Protein AF-A0A3C0JEK5-F1 (afdb_monomer_lite)

Radius of gyration: 14.69 Å; chains: 1; bounding box: 31×26×35 Å

pLDDT: mean 80.36, std 11.81, range [54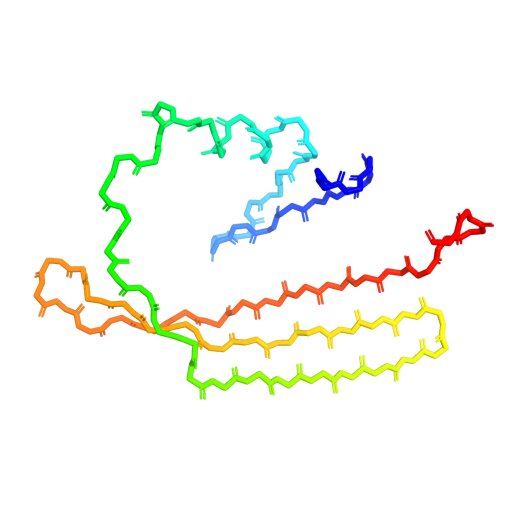.62, 94.62]

Secondary structure (DSSP, 8-state):
---TT-EEE-TTS-EEEHHHHHHHT-GGG-TTPPPEEEEEEEEEEETTEEEEEEEEEEEETTEEEEEEEEEEEE--TT-

Foldseek 3Di:
DDDQADWDQDPVRDIHGPVRVVVCPPPVNPPDDFDKDWDDWDWDDDVQKIKIWTWIWGQDPNDIDIDIDMDMDGDDPVD

Sequence (79 aa):
MPAPHFVEIGPLGQVDGHGTVLSCSAPEKDAANPPMTLDRTEVRTNGTAATISARLRHAMAGHDMALRVGATARETPQ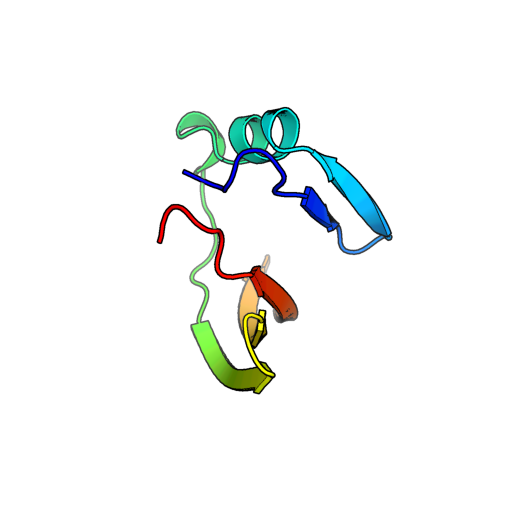G

Structure (mmCIF, N/CA/C/O backbone):
data_AF-A0A3C0JEK5-F1
#
_entry.id   AF-A0A3C0JEK5-F1
#
loop_
_atom_site.group_PDB
_atom_site.id
_atom_site.type_symbol
_atom_site.label_atom_id
_atom_site.label_alt_id
_atom_site.label_comp_id
_atom_site.label_asym_id
_atom_site.label_entity_id
_atom_site.label_seq_id
_atom_site.pdbx_PDB_ins_code
_atom_site.Cartn_x
_atom_site.Cartn_y
_atom_site.Cartn_z
_atom_site.occupancy
_atom_site.B_iso_or_equiv
_atom_site.auth_seq_id
_atom_site.auth_comp_id
_atom_site.auth_asym_id
_atom_site.auth_atom_id
_atom_site.pdbx_PDB_model_num
ATOM 1 N N . MET A 1 1 ? -3.075 12.702 3.942 1.00 59.84 1 MET A N 1
ATOM 2 C CA . MET A 1 1 ? -1.860 12.466 4.753 1.00 59.84 1 MET A CA 1
ATOM 3 C C . MET A 1 1 ? -2.012 11.134 5.470 1.00 59.84 1 MET A C 1
ATOM 5 O O . MET A 1 1 ? -3.157 10.777 5.735 1.00 59.84 1 MET A O 1
ATOM 9 N N . PRO A 1 2 ? -0.929 10.375 5.706 1.00 67.06 2 PRO A N 1
ATOM 10 C CA . PRO A 1 2 ? -0.999 9.092 6.400 1.00 67.06 2 PRO A CA 1
ATOM 11 C C . PRO A 1 2 ? -1.580 9.257 7.812 1.00 67.06 2 PRO A C 1
ATOM 13 O O . PRO A 1 2 ? -1.523 10.342 8.386 1.00 67.06 2 PRO A O 1
ATOM 16 N N . ALA A 1 3 ? -2.161 8.194 8.369 1.00 76.31 3 ALA A N 1
ATOM 17 C CA . ALA A 1 3 ? -2.679 8.225 9.737 1.00 76.31 3 ALA A CA 1
ATOM 18 C C . ALA A 1 3 ? -1.538 8.479 10.750 1.00 76.31 3 ALA A C 1
ATOM 20 O O . ALA A 1 3 ? -0.418 8.037 10.497 1.00 76.31 3 ALA A O 1
ATOM 21 N N . PRO A 1 4 ? -1.786 9.091 11.926 1.00 77.81 4 PRO A N 1
ATOM 22 C CA . PRO A 1 4 ? -0.734 9.415 12.904 1.00 77.81 4 PRO A CA 1
ATOM 23 C C . PRO A 1 4 ? 0.129 8.224 13.355 1.00 77.81 4 PRO A C 1
ATOM 25 O O . PRO A 1 4 ? 1.280 8.396 13.744 1.00 77.81 4 PRO A O 1
ATOM 28 N N . HIS A 1 5 ? -0.423 7.011 13.285 1.00 83.38 5 HIS A N 1
ATOM 29 C CA . HIS A 1 5 ? 0.254 5.756 13.627 1.00 83.38 5 HIS A CA 1
ATOM 30 C C . HIS A 1 5 ? 0.683 4.945 12.399 1.00 83.38 5 HIS A C 1
ATOM 32 O O . HIS A 1 5 ? 0.962 3.752 12.510 1.00 83.38 5 HIS A O 1
ATOM 38 N N . PHE A 1 6 ? 0.699 5.566 11.221 1.00 83.00 6 PHE A N 1
ATOM 39 C CA . PHE A 1 6 ? 1.194 4.934 10.013 1.00 83.00 6 PHE A CA 1
ATOM 40 C C . PHE A 1 6 ? 2.683 4.618 10.159 1.00 83.00 6 PHE A C 1
ATOM 42 O O . PHE A 1 6 ? 3.475 5.460 10.593 1.00 83.00 6 PHE A O 1
ATOM 49 N N . VAL A 1 7 ? 3.035 3.399 9.765 1.00 87.06 7 VAL A N 1
ATOM 50 C CA . VAL A 1 7 ? 4.410 2.941 9.608 1.00 87.06 7 VAL A CA 1
ATOM 51 C C . VAL A 1 7 ? 4.559 2.349 8.215 1.00 87.06 7 VAL A C 1
ATOM 53 O O . VAL A 1 7 ? 3.661 1.656 7.732 1.00 87.06 7 VAL A O 1
ATOM 56 N N . GLU A 1 8 ? 5.690 2.614 7.582 1.00 87.25 8 GLU A N 1
ATOM 57 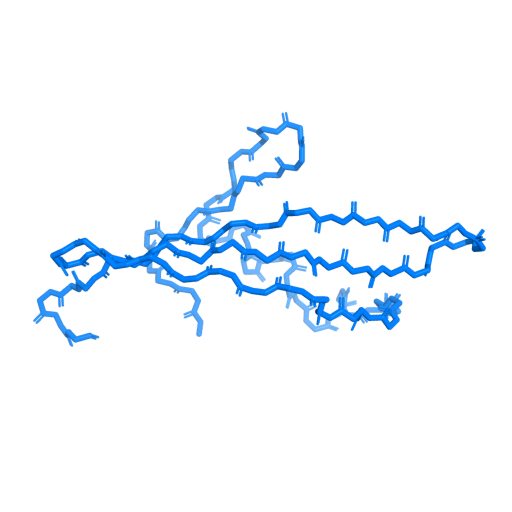C CA . GLU A 1 8 ? 6.097 1.965 6.344 1.00 87.25 8 GLU A CA 1
ATOM 58 C C . GLU A 1 8 ? 7.155 0.915 6.660 1.00 87.25 8 GLU A C 1
ATOM 60 O O . GLU A 1 8 ? 8.025 1.133 7.503 1.00 87.25 8 GLU A O 1
ATOM 6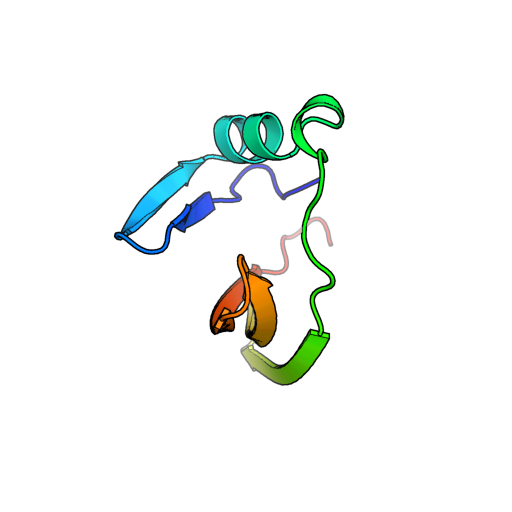5 N N . ILE A 1 9 ? 7.060 -0.238 6.001 1.00 87.56 9 ILE A N 1
ATOM 66 C CA . ILE A 1 9 ? 8.077 -1.280 6.094 1.00 87.56 9 ILE A CA 1
ATOM 67 C C . ILE A 1 9 ? 8.774 -1.370 4.743 1.00 87.56 9 ILE A C 1
ATOM 69 O O . ILE A 1 9 ? 8.157 -1.755 3.748 1.00 87.56 9 ILE A O 1
ATOM 73 N N . GLY A 1 10 ? 10.054 -1.005 4.717 1.00 82.31 10 GLY A N 1
ATOM 74 C CA . GLY A 1 10 ? 10.873 -1.017 3.515 1.00 82.31 10 GLY A CA 1
ATOM 75 C C . GLY A 1 10 ? 11.178 -2.437 3.015 1.00 82.31 10 GLY A C 1
ATOM 76 O O . GLY A 1 10 ? 11.023 -3.415 3.752 1.00 82.31 10 GLY A O 1
ATOM 77 N N . PRO A 1 11 ? 11.683 -2.586 1.777 1.00 79.12 11 PRO A N 1
ATOM 78 C CA . PRO A 1 11 ? 11.977 -3.894 1.183 1.00 79.12 11 PRO A CA 1
ATOM 79 C C . PRO A 1 11 ? 12.997 -4.748 1.952 1.00 79.12 11 PRO A C 1
ATOM 81 O O . PRO A 1 11 ? 13.015 -5.964 1.774 1.00 79.12 11 PRO A O 1
ATOM 84 N N . LEU A 1 12 ? 13.843 -4.138 2.793 1.00 86.69 12 LEU A N 1
ATOM 85 C CA . LEU A 1 12 ? 14.803 -4.855 3.645 1.00 86.69 12 LEU A CA 1
ATOM 86 C C . LEU A 1 12 ? 14.320 -4.970 5.103 1.00 86.69 12 LEU A C 1
ATOM 88 O O . LEU A 1 12 ? 15.095 -5.350 5.978 1.00 86.69 12 LEU A O 1
ATOM 92 N N . GLY A 1 13 ? 13.051 -4.648 5.373 1.00 84.81 13 GLY A N 1
ATOM 93 C CA . GLY A 1 13 ? 12.435 -4.744 6.696 1.00 84.81 13 GLY A CA 1
ATOM 94 C C . GLY A 1 13 ? 12.654 -3.531 7.603 1.00 84.81 13 GLY A C 1
ATOM 95 O O . GLY A 1 13 ? 12.328 -3.608 8.786 1.00 84.81 13 GLY A O 1
ATOM 96 N N . GLN A 1 14 ? 13.194 -2.421 7.090 1.00 90.00 14 GLN A N 1
ATOM 97 C CA . GLN A 1 14 ? 13.279 -1.168 7.848 1.00 90.00 14 GLN A CA 1
ATOM 98 C C . GLN A 1 14 ? 11.879 -0.676 8.202 1.00 90.00 14 GLN A C 1
ATOM 100 O O . GLN A 1 14 ? 10.983 -0.781 7.375 1.00 90.00 14 GLN A O 1
ATOM 105 N N . VAL A 1 15 ? 11.699 -0.133 9.405 1.00 88.12 15 VAL A N 1
ATOM 106 C CA . VAL A 1 15 ? 10.411 0.397 9.862 1.00 88.12 15 VAL A CA 1
ATOM 107 C C . VAL A 1 15 ? 10.520 1.907 10.002 1.00 88.12 15 VAL A C 1
ATOM 109 O O . VAL A 1 15 ? 11.185 2.401 10.914 1.00 88.12 15 VAL A O 1
ATOM 112 N N . ASP A 1 16 ? 9.837 2.626 9.121 1.00 86.31 16 ASP A N 1
ATOM 113 C CA . ASP A 1 16 ? 9.795 4.082 9.104 1.00 86.31 16 ASP A CA 1
ATOM 114 C C . ASP A 1 16 ? 8.464 4.576 9.674 1.00 86.31 16 ASP A C 1
ATOM 116 O O . ASP A 1 16 ? 7.384 4.201 9.222 1.00 86.31 16 ASP A O 1
ATOM 120 N N . GLY A 1 17 ? 8.526 5.422 10.702 1.00 83.19 17 GLY A N 1
ATOM 121 C CA . GLY A 1 17 ? 7.335 6.023 11.304 1.00 83.19 17 GLY A CA 1
ATOM 122 C C . GLY A 1 17 ? 6.752 7.169 10.472 1.00 83.19 17 GLY A C 1
ATOM 123 O O . GLY A 1 17 ? 7.401 7.703 9.574 1.00 83.19 17 GLY A O 1
ATOM 124 N N . HIS A 1 18 ? 5.547 7.612 10.839 1.00 77.62 18 HIS A N 1
ATOM 125 C CA . HIS A 1 18 ? 4.783 8.683 10.185 1.00 77.62 18 HIS A CA 1
ATOM 126 C C . HIS A 1 18 ? 5.614 9.910 9.751 1.00 77.62 18 HIS A C 1
ATOM 128 O O . HIS A 1 18 ? 5.491 10.371 8.618 1.00 77.62 18 HIS A O 1
ATOM 134 N N . GLY A 1 19 ? 6.485 10.434 10.624 1.00 72.31 19 GLY A N 1
ATOM 135 C CA . GLY A 1 19 ? 7.330 11.593 10.303 1.00 72.31 19 GLY A CA 1
ATOM 136 C C . GLY A 1 19 ? 8.373 11.314 9.213 1.00 72.31 19 GLY A C 1
ATOM 137 O O . GLY A 1 19 ? 8.585 12.145 8.331 1.00 72.31 19 GLY A O 1
ATOM 138 N N . THR A 1 20 ? 8.982 10.128 9.234 1.00 74.81 20 THR A N 1
ATOM 139 C CA . THR A 1 20 ? 9.990 9.703 8.253 1.00 74.81 20 THR A CA 1
ATOM 140 C C . THR A 1 20 ? 9.356 9.461 6.886 1.00 74.81 20 THR A C 1
ATOM 142 O O . THR A 1 20 ? 9.845 9.993 5.890 1.00 74.81 20 THR A O 1
ATOM 145 N N . VAL A 1 21 ? 8.212 8.771 6.846 1.00 68.00 21 VAL A N 1
ATOM 146 C CA . VAL A 1 21 ? 7.431 8.514 5.620 1.00 68.00 21 VAL A CA 1
ATOM 147 C C . VAL A 1 21 ? 7.083 9.818 4.899 1.00 68.00 21 VAL A C 1
ATOM 149 O O . VAL A 1 21 ? 7.288 9.958 3.690 1.00 68.00 21 VAL A O 1
ATOM 152 N N . LEU A 1 22 ? 6.599 10.812 5.649 1.00 67.56 22 LEU A N 1
ATOM 153 C CA . LEU A 1 22 ? 6.254 12.122 5.096 1.00 67.56 22 LEU A CA 1
ATOM 154 C C . LEU A 1 22 ? 7.476 12.848 4.511 1.00 67.56 22 LEU A C 1
ATOM 156 O O . LEU A 1 22 ? 7.358 13.502 3.479 1.00 67.56 22 LEU A O 1
ATOM 160 N N . SER A 1 23 ? 8.656 12.694 5.119 1.00 61.06 23 SER A N 1
ATOM 161 C CA . SER A 1 23 ? 9.904 13.299 4.628 1.00 61.06 23 SER A CA 1
ATOM 162 C C . SER A 1 23 ? 10.467 12.644 3.355 1.00 61.06 23 SER A C 1
ATOM 164 O O . SER A 1 23 ? 11.240 13.269 2.619 1.00 61.06 23 SER A O 1
ATOM 166 N N . CYS A 1 24 ? 10.095 11.391 3.077 1.00 59.69 24 CYS A N 1
ATOM 167 C CA . CYS A 1 24 ? 10.454 10.678 1.847 1.00 59.69 24 CYS A CA 1
ATOM 168 C C . CYS A 1 24 ? 9.570 11.086 0.663 1.00 59.69 24 CYS A C 1
ATOM 170 O O . CYS A 1 24 ? 10.035 11.059 -0.470 1.00 59.69 24 CYS A O 1
ATOM 172 N N . SER A 1 25 ? 8.347 11.544 0.943 1.00 57.97 25 SER A N 1
ATOM 173 C CA . SER A 1 25 ? 7.354 11.994 -0.044 1.00 57.97 25 SER A CA 1
ATOM 174 C C . SER A 1 25 ? 7.371 13.515 -0.272 1.00 57.97 25 SER A C 1
ATOM 176 O O . SER A 1 25 ? 6.371 14.092 -0.693 1.00 57.97 25 SER A O 1
ATOM 178 N N . ALA A 1 26 ? 8.469 14.197 0.077 1.00 62.00 26 ALA A N 1
ATOM 179 C CA . ALA A 1 26 ? 8.594 15.632 -0.156 1.00 62.00 26 ALA A CA 1
ATOM 180 C C . ALA A 1 26 ? 8.533 15.917 -1.673 1.00 62.00 26 ALA A C 1
ATOM 182 O O . ALA A 1 26 ? 9.206 15.209 -2.420 1.00 62.00 26 ALA A O 1
ATOM 183 N N . PRO A 1 27 ? 7.818 16.962 -2.137 1.00 59.09 27 PRO A N 1
ATOM 184 C CA . PRO A 1 27 ? 7.667 17.269 -3.571 1.00 59.09 27 PRO A CA 1
ATOM 185 C C . PRO A 1 27 ? 9.004 17.435 -4.308 1.00 59.09 27 PRO A C 1
ATOM 187 O O . PRO A 1 27 ? 9.129 17.210 -5.503 1.00 59.09 27 PRO A O 1
ATOM 190 N N . GLU A 1 28 ? 10.040 17.815 -3.570 1.00 59.00 28 GLU A N 1
ATOM 191 C CA . GLU A 1 28 ? 11.411 18.004 -4.048 1.00 59.00 28 GLU A CA 1
ATOM 192 C C . GLU A 1 28 ? 12.100 16.670 -4.400 1.00 59.00 28 GLU A C 1
ATOM 194 O O . GLU A 1 28 ? 13.086 16.642 -5.134 1.00 59.00 28 GLU A O 1
ATOM 199 N N . LYS A 1 29 ? 11.566 15.556 -3.882 1.00 56.56 29 LYS A N 1
ATOM 200 C CA . LYS A 1 29 ? 12.002 14.172 -4.112 1.00 56.56 29 LYS A CA 1
ATOM 201 C C . LYS A 1 29 ? 11.121 13.423 -5.120 1.00 56.56 29 LYS A C 1
ATOM 203 O O . LYS A 1 29 ? 11.432 12.277 -5.426 1.00 56.56 29 LYS A O 1
ATOM 208 N N . ASP A 1 30 ? 10.098 14.064 -5.699 1.00 56.34 30 ASP A N 1
ATOM 209 C CA . ASP A 1 30 ? 9.279 13.509 -6.800 1.00 56.34 30 ASP A CA 1
ATOM 210 C C . ASP A 1 30 ? 10.039 13.418 -8.140 1.00 56.34 30 ASP A C 1
ATOM 212 O O . ASP A 1 30 ? 9.468 13.083 -9.182 1.00 56.34 30 ASP A O 1
ATOM 216 N N . ALA A 1 31 ? 11.341 13.720 -8.142 1.00 54.62 31 ALA A N 1
ATOM 217 C CA . ALA A 1 31 ? 12.186 13.669 -9.321 1.00 54.62 31 ALA A CA 1
ATOM 218 C C . ALA A 1 31 ? 12.192 12.258 -9.942 1.00 54.62 31 ALA A C 1
ATOM 220 O O . ALA A 1 31 ? 12.846 11.339 -9.457 1.00 54.62 31 ALA A O 1
ATOM 221 N N . ALA A 1 32 ? 11.488 12.136 -11.071 1.00 58.38 32 ALA A N 1
ATOM 222 C CA . ALA A 1 32 ? 11.548 11.028 -12.020 1.00 58.38 32 ALA A CA 1
ATOM 223 C C . ALA A 1 32 ? 11.193 9.640 -11.454 1.00 58.38 32 ALA A C 1
ATOM 225 O O . ALA A 1 32 ? 11.907 8.666 -11.695 1.00 58.38 32 ALA A O 1
ATOM 226 N N . ASN A 1 33 ? 10.046 9.509 -10.780 1.00 61.88 33 ASN A N 1
ATOM 227 C CA . ASN A 1 33 ? 9.465 8.179 -10.599 1.00 61.88 33 ASN A CA 1
ATOM 228 C C . ASN A 1 33 ? 9.102 7.595 -11.980 1.00 61.88 33 ASN A C 1
ATOM 230 O O . ASN A 1 33 ? 8.331 8.219 -12.718 1.00 61.88 33 ASN A O 1
ATOM 234 N N . PRO A 1 34 ? 9.649 6.428 -12.371 1.00 67.75 34 PRO A N 1
ATOM 235 C CA . PRO A 1 34 ? 9.293 5.805 -13.638 1.00 67.75 34 PRO A CA 1
ATOM 236 C C . PRO A 1 34 ? 7.794 5.482 -13.662 1.00 67.75 34 PRO A C 1
ATOM 238 O O . PRO A 1 34 ? 7.205 5.247 -12.602 1.00 67.75 34 PRO A O 1
ATOM 241 N N . PRO A 1 35 ? 7.158 5.430 -14.847 1.00 74.81 35 PRO A N 1
ATOM 242 C CA . PRO A 1 35 ? 5.754 5.060 -14.953 1.00 74.81 35 PRO A CA 1
ATOM 243 C C . PRO A 1 35 ? 5.500 3.723 -14.248 1.00 74.81 35 PRO A C 1
ATOM 245 O O . PRO A 1 35 ? 6.090 2.698 -14.599 1.00 74.81 35 PRO A O 1
ATOM 248 N N . MET A 1 36 ? 4.633 3.744 -13.236 1.00 80.38 36 MET A N 1
ATOM 249 C CA . MET A 1 36 ? 4.221 2.556 -12.496 1.00 80.38 36 MET A CA 1
ATOM 250 C C . MET A 1 36 ? 2.857 2.091 -12.997 1.00 80.38 36 MET A C 1
ATOM 252 O O . MET A 1 36 ? 1.921 2.882 -13.086 1.00 80.38 36 MET A O 1
ATOM 256 N N . THR A 1 37 ? 2.728 0.799 -13.289 1.00 87.12 37 THR A N 1
ATOM 257 C CA . THR A 1 37 ? 1.444 0.161 -13.604 1.00 87.12 37 THR A CA 1
ATOM 258 C C . THR A 1 37 ? 1.002 -0.699 -12.430 1.00 87.12 37 THR A C 1
ATOM 260 O O . THR A 1 37 ? 1.795 -1.463 -11.877 1.00 87.12 37 THR A O 1
ATOM 263 N N . LEU A 1 38 ? -0.267 -0.574 -12.043 1.00 86.06 38 LEU A N 1
ATOM 264 C CA . LEU A 1 38 ? -0.893 -1.433 -11.045 1.00 86.06 38 LEU A CA 1
ATOM 265 C C . LEU A 1 38 ? -1.533 -2.630 -11.759 1.00 86.06 38 LEU A C 1
ATOM 267 O O . LEU A 1 38 ? -2.583 -2.496 -12.380 1.00 86.06 38 LEU A O 1
ATOM 271 N N . ASP A 1 39 ? -0.898 -3.796 -11.685 1.00 84.00 39 ASP A N 1
ATOM 272 C CA . ASP A 1 39 ? -1.328 -4.980 -12.443 1.00 84.00 39 ASP A CA 1
ATOM 273 C C . ASP A 1 39 ? -2.500 -5.714 -11.788 1.00 84.00 39 ASP A C 1
ATOM 275 O O . ASP A 1 39 ? -3.370 -6.276 -12.453 1.00 84.00 39 ASP A O 1
ATOM 279 N N . ARG A 1 40 ? -2.458 -5.815 -10.457 1.00 84.00 40 ARG A N 1
ATOM 280 C CA . ARG A 1 40 ? -3.386 -6.627 -9.668 1.00 84.00 40 ARG A CA 1
ATOM 281 C C . ARG A 1 40 ? -3.526 -6.036 -8.285 1.00 84.00 40 ARG A C 1
ATOM 283 O O . ARG A 1 40 ? -2.514 -5.781 -7.634 1.00 84.00 40 ARG A O 1
ATOM 290 N N . THR A 1 41 ? -4.767 -5.945 -7.831 1.00 91.31 41 THR A N 1
ATOM 291 C CA . THR A 1 41 ? -5.127 -5.508 -6.485 1.00 91.31 41 THR A CA 1
ATOM 292 C C . THR A 1 41 ? -6.032 -6.557 -5.863 1.00 91.31 41 THR A C 1
ATOM 294 O O . THR A 1 41 ? -7.030 -6.961 -6.455 1.00 91.31 41 THR A O 1
ATOM 297 N N . GLU A 1 42 ? -5.673 -7.007 -4.670 1.00 93.88 42 GLU A N 1
ATOM 298 C CA . GLU A 1 42 ? -6.488 -7.876 -3.832 1.00 93.88 42 GLU A CA 1
ATOM 299 C C . GLU A 1 42 ? -6.841 -7.124 -2.557 1.00 93.88 42 GLU A C 1
ATOM 301 O O . GLU A 1 42 ? -5.967 -6.549 -1.909 1.00 93.88 42 GLU A O 1
ATOM 306 N N . VAL A 1 43 ? -8.120 -7.144 -2.193 1.00 93.44 43 VAL A N 1
ATOM 307 C CA . VAL A 1 43 ? -8.623 -6.514 -0.974 1.00 93.44 43 VAL A CA 1
ATOM 308 C C . VAL A 1 43 ? -9.278 -7.584 -0.117 1.00 93.44 43 VAL A C 1
ATOM 310 O O . VAL A 1 43 ? -10.069 -8.389 -0.611 1.00 93.44 43 VAL A O 1
ATOM 313 N N . ARG A 1 44 ? -8.936 -7.605 1.169 1.00 94.62 44 ARG A N 1
ATOM 314 C CA . ARG A 1 44 ? -9.545 -8.475 2.178 1.00 94.62 44 ARG A CA 1
ATOM 315 C C . ARG A 1 44 ? -9.985 -7.622 3.352 1.00 94.62 44 ARG A C 1
ATOM 317 O O . ARG A 1 44 ? -9.192 -6.842 3.864 1.00 94.62 44 ARG A O 1
ATOM 324 N N . THR A 1 45 ? -11.220 -7.787 3.793 1.00 93.62 45 THR A N 1
ATOM 325 C CA . THR A 1 45 ? -11.754 -7.117 4.981 1.00 93.62 45 THR A CA 1
ATOM 326 C C . THR A 1 45 ? -11.971 -8.133 6.099 1.00 93.62 45 THR A C 1
ATOM 328 O O . THR A 1 45 ? -12.303 -9.292 5.848 1.00 93.62 45 THR A O 1
ATOM 331 N N . ASN A 1 46 ? -11.736 -7.716 7.340 1.00 91.62 46 ASN A N 1
ATOM 332 C CA . ASN A 1 46 ? -11.986 -8.500 8.543 1.00 91.62 46 ASN A CA 1
ATOM 333 C C . ASN A 1 46 ? -12.392 -7.559 9.683 1.00 91.62 46 ASN A C 1
ATOM 335 O O . ASN A 1 46 ? -11.545 -6.873 10.258 1.00 91.62 46 ASN A O 1
ATOM 339 N N . GLY A 1 47 ? -13.691 -7.522 9.991 1.00 91.31 47 GLY A N 1
ATOM 340 C CA . GLY A 1 47 ? -14.247 -6.613 10.989 1.00 91.31 47 GLY A CA 1
ATOM 341 C C . GLY A 1 47 ? -13.891 -5.163 10.666 1.00 91.31 47 GLY A C 1
ATOM 342 O O . GLY A 1 47 ? -14.212 -4.671 9.590 1.00 91.31 47 GLY A O 1
ATOM 343 N N . THR A 1 48 ? -13.171 -4.517 11.580 1.00 91.12 48 THR A N 1
ATOM 344 C CA . THR A 1 48 ? -12.716 -3.124 11.460 1.00 91.12 48 THR A CA 1
ATOM 345 C C . THR A 1 48 ? -11.382 -2.975 10.725 1.00 91.12 48 THR A C 1
ATOM 347 O O . THR A 1 48 ? -10.784 -1.905 10.750 1.00 91.12 48 THR A O 1
ATOM 350 N N . ALA A 1 49 ? -10.857 -4.031 10.100 1.00 91.19 49 ALA A N 1
ATOM 351 C CA . ALA A 1 49 ? -9.602 -3.986 9.357 1.00 91.19 49 ALA A CA 1
ATOM 352 C C . ALA A 1 49 ? -9.806 -4.294 7.870 1.00 91.19 49 ALA A C 1
ATOM 354 O O . ALA A 1 49 ? -10.607 -5.152 7.495 1.00 91.19 49 ALA A O 1
ATOM 355 N N . ALA A 1 50 ? -9.018 -3.639 7.023 1.00 93.25 50 ALA A N 1
ATOM 356 C CA . ALA A 1 50 ? -8.897 -3.946 5.607 1.00 93.25 50 ALA A CA 1
ATOM 357 C C . ALA A 1 50 ? -7.421 -4.112 5.246 1.00 93.25 50 ALA A C 1
ATOM 359 O O . ALA A 1 50 ? -6.593 -3.271 5.587 1.00 93.25 50 ALA A O 1
ATOM 360 N N . THR A 1 51 ? -7.088 -5.173 4.525 1.00 93.56 51 THR A N 1
ATOM 361 C CA . THR A 1 51 ? -5.760 -5.396 3.959 1.00 93.56 51 THR A CA 1
ATOM 362 C C . THR A 1 51 ? -5.851 -5.327 2.444 1.00 93.56 51 THR A C 1
ATOM 364 O O . THR A 1 51 ? -6.664 -6.011 1.823 1.00 93.56 51 THR A O 1
ATOM 367 N N . ILE A 1 52 ? -4.988 -4.514 1.851 1.00 93.38 52 ILE A N 1
ATOM 368 C CA . ILE A 1 52 ? -4.795 -4.396 0.411 1.00 93.38 52 ILE A CA 1
ATOM 369 C C . ILE A 1 52 ? -3.442 -5.015 0.087 1.00 93.38 52 ILE A C 1
ATOM 371 O O . ILE A 1 52 ? -2.454 -4.769 0.775 1.00 93.38 52 ILE A O 1
ATOM 375 N N . SER A 1 53 ? -3.384 -5.824 -0.961 1.00 93.31 53 SER A N 1
ATOM 376 C CA . SER A 1 53 ? -2.139 -6.282 -1.568 1.00 93.31 53 SER A CA 1
ATOM 377 C C . SER A 1 53 ? -2.171 -5.938 -3.043 1.00 93.31 53 SER A C 1
ATOM 379 O O . SER A 1 53 ? -3.124 -6.290 -3.735 1.00 93.31 53 SER A O 1
ATOM 381 N N . ALA A 1 54 ? -1.135 -5.271 -3.536 1.00 91.56 54 ALA A N 1
ATOM 382 C CA . ALA A 1 54 ? -1.055 -4.896 -4.935 1.00 91.56 54 ALA A CA 1
ATOM 383 C C . ALA A 1 54 ? 0.290 -5.271 -5.552 1.00 91.56 54 ALA A C 1
ATOM 385 O O . ALA A 1 54 ? 1.310 -5.337 -4.864 1.00 91.56 54 ALA A O 1
ATOM 386 N N . ARG A 1 55 ? 0.288 -5.540 -6.858 1.00 91.31 55 ARG A N 1
ATOM 387 C CA . ARG A 1 55 ? 1.509 -5.697 -7.652 1.00 91.31 55 ARG A CA 1
ATOM 388 C C . ARG A 1 55 ? 1.708 -4.451 -8.503 1.00 91.31 55 ARG A C 1
ATOM 390 O O . ARG A 1 55 ? 0.860 -4.142 -9.336 1.00 91.31 55 ARG A O 1
ATOM 397 N N . LEU A 1 56 ? 2.834 -3.784 -8.301 1.00 88.62 56 LEU A N 1
ATOM 398 C CA . LEU A 1 56 ? 3.295 -2.677 -9.121 1.00 88.62 56 LEU A CA 1
ATOM 399 C C . LEU A 1 56 ? 4.353 -3.193 -10.090 1.00 88.62 56 LEU A C 1
ATOM 401 O O . LEU A 1 56 ? 5.241 -3.951 -9.692 1.00 88.62 56 LEU A O 1
ATOM 405 N N . ARG A 1 57 ? 4.275 -2.770 -11.347 1.00 88.56 57 ARG A N 1
ATOM 406 C CA . ARG A 1 57 ? 5.347 -2.918 -12.332 1.00 88.56 57 ARG A CA 1
ATOM 407 C C . ARG A 1 57 ? 5.910 -1.560 -12.688 1.00 88.56 57 ARG A C 1
ATOM 409 O O . ARG A 1 57 ? 5.145 -0.619 -12.878 1.00 88.56 57 ARG A O 1
ATOM 416 N N . HIS A 1 58 ? 7.225 -1.477 -12.814 1.00 84.12 58 HIS A N 1
ATOM 417 C CA . HIS A 1 58 ? 7.886 -0.303 -13.368 1.00 84.12 58 HIS A CA 1
ATOM 418 C C . HIS A 1 58 ? 9.115 -0.703 -14.169 1.00 84.12 58 HIS A C 1
ATOM 420 O O . HIS A 1 58 ? 9.745 -1.723 -13.886 1.00 84.12 58 HIS A O 1
ATOM 426 N N . ALA A 1 59 ? 9.466 0.130 -15.142 1.00 82.50 59 ALA A N 1
ATOM 427 C CA . ALA A 1 59 ? 10.722 0.021 -15.862 1.00 82.50 59 ALA A CA 1
ATOM 428 C C . ALA A 1 59 ? 11.774 0.905 -15.176 1.00 82.50 59 ALA A C 1
ATOM 430 O O . ALA A 1 59 ? 11.609 2.120 -15.096 1.00 82.50 59 ALA A O 1
ATOM 431 N N . MET A 1 60 ? 12.855 0.303 -14.684 1.00 79.31 60 MET A N 1
ATOM 432 C CA . MET A 1 60 ? 13.999 1.002 -14.085 1.00 79.31 60 MET A CA 1
ATOM 433 C C . MET A 1 60 ? 15.251 0.656 -14.886 1.00 79.31 60 MET A C 1
ATOM 435 O O . MET A 1 60 ? 15.615 -0.512 -14.975 1.00 79.31 60 MET A O 1
ATOM 439 N N . ALA A 1 61 ? 15.902 1.657 -15.486 1.00 80.75 61 ALA A N 1
ATOM 440 C CA . ALA A 1 61 ? 17.148 1.484 -16.247 1.00 80.75 61 ALA A CA 1
ATOM 441 C C . ALA A 1 61 ? 17.107 0.348 -17.303 1.00 80.75 61 ALA A C 1
ATOM 443 O O . ALA A 1 61 ? 18.082 -0.371 -17.489 1.00 80.75 61 ALA A O 1
ATOM 444 N N . GLY A 1 62 ? 15.967 0.167 -17.985 1.00 81.12 62 GLY A N 1
ATOM 445 C CA . GLY A 1 62 ? 15.778 -0.889 -18.993 1.00 81.12 62 GLY A CA 1
ATOM 446 C C . GLY A 1 62 ? 15.383 -2.263 -18.436 1.00 81.12 62 GLY A C 1
ATOM 447 O O . GLY A 1 62 ? 15.197 -3.198 -19.211 1.00 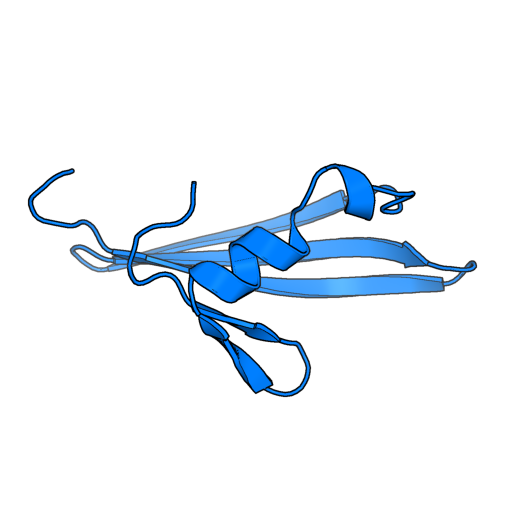81.12 62 GLY A O 1
ATOM 448 N N . HIS A 1 63 ? 15.213 -2.388 -17.118 1.00 81.50 63 HIS A N 1
ATOM 449 C CA . HIS A 1 63 ? 14.731 -3.599 -16.462 1.00 81.50 63 HIS A CA 1
ATOM 450 C C . HIS A 1 63 ? 13.255 -3.480 -16.086 1.00 81.50 63 HIS A C 1
ATOM 452 O O . HIS A 1 63 ? 12.847 -2.526 -15.421 1.00 81.50 63 HIS A O 1
ATOM 458 N N . ASP A 1 64 ? 12.478 -4.494 -16.460 1.00 85.75 64 ASP A N 1
ATOM 459 C CA . ASP A 1 64 ? 11.110 -4.684 -15.987 1.00 85.75 64 ASP A CA 1
ATOM 460 C C . ASP A 1 64 ? 11.138 -5.235 -14.559 1.00 85.75 64 ASP A C 1
ATOM 462 O O . ASP A 1 64 ? 11.471 -6.399 -14.318 1.00 85.75 64 ASP A O 1
ATOM 466 N N . MET A 1 65 ? 10.769 -4.390 -13.604 1.00 86.44 65 MET A N 1
ATOM 467 C CA . MET A 1 65 ? 10.715 -4.733 -12.191 1.00 86.44 65 MET A CA 1
ATOM 468 C C . MET A 1 65 ? 9.267 -4.941 -11.760 1.00 86.44 65 MET A C 1
ATOM 470 O O . MET A 1 65 ? 8.339 -4.305 -12.266 1.00 86.44 65 MET A O 1
ATOM 474 N N . ALA A 1 66 ? 9.070 -5.826 -10.785 1.00 87.88 66 ALA A N 1
ATOM 475 C CA . ALA A 1 66 ? 7.787 -6.017 -10.130 1.00 87.88 66 ALA A CA 1
ATOM 476 C C . ALA A 1 66 ? 7.952 -5.963 -8.612 1.00 87.88 66 ALA A C 1
ATOM 478 O O . ALA A 1 66 ? 8.752 -6.706 -8.046 1.00 87.88 66 ALA A O 1
ATOM 479 N N . LEU A 1 67 ? 7.145 -5.130 -7.963 1.00 86.69 67 LEU A N 1
ATOM 480 C CA . LEU A 1 67 ? 7.074 -4.998 -6.515 1.00 86.69 67 LEU A CA 1
ATOM 481 C C . LEU A 1 67 ? 5.692 -5.437 -6.036 1.00 86.69 67 LEU A C 1
ATOM 483 O O . LEU A 1 67 ? 4.676 -5.058 -6.618 1.00 86.69 67 LEU A O 1
ATOM 487 N N . ARG A 1 68 ? 5.637 -6.225 -4.961 1.00 88.75 68 ARG A N 1
ATOM 488 C CA . ARG A 1 68 ? 4.388 -6.472 -4.239 1.00 88.75 68 ARG A CA 1
ATOM 489 C C . ARG A 1 68 ? 4.367 -5.589 -3.001 1.00 88.75 68 ARG A C 1
ATOM 491 O O . ARG A 1 68 ? 5.250 -5.703 -2.160 1.00 88.75 68 ARG A O 1
ATOM 498 N N . VAL A 1 69 ? 3.353 -4.738 -2.906 1.00 89.50 69 VAL A N 1
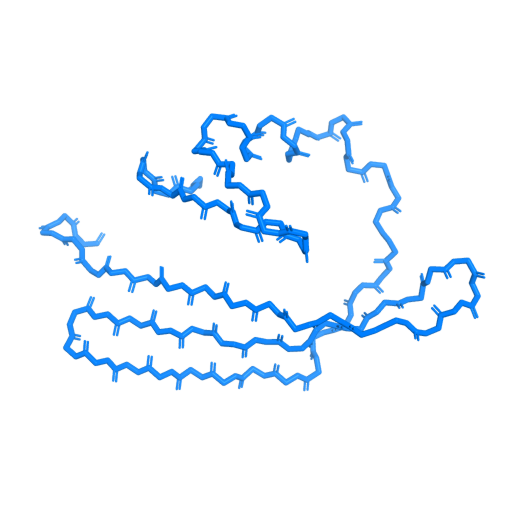ATOM 499 C CA . VAL A 1 69 ? 3.120 -3.867 -1.752 1.00 89.50 69 VAL A CA 1
ATOM 500 C C . VAL A 1 69 ? 1.879 -4.327 -1.007 1.00 89.50 69 VAL A C 1
ATOM 502 O O . VAL A 1 69 ? 0.949 -4.881 -1.602 1.00 89.50 69 VAL A O 1
ATOM 505 N N . GLY A 1 70 ? 1.873 -4.093 0.297 1.00 90.94 70 GLY A N 1
ATOM 506 C CA . GLY A 1 70 ? 0.735 -4.352 1.159 1.00 90.94 70 GLY A CA 1
ATOM 507 C C . GLY A 1 70 ? 0.434 -3.132 2.012 1.00 90.94 70 GLY A C 1
ATOM 508 O O . GLY A 1 70 ? 1.349 -2.445 2.455 1.00 90.94 70 GLY A O 1
ATOM 509 N N . ALA A 1 71 ? -0.845 -2.881 2.257 1.00 89.62 71 ALA A N 1
ATOM 510 C CA . ALA A 1 71 ? -1.294 -1.881 3.213 1.00 89.62 71 ALA A CA 1
ATOM 511 C C . ALA A 1 71 ? -2.371 -2.498 4.098 1.00 89.62 71 ALA A C 1
ATOM 513 O O . ALA A 1 71 ? -3.232 -3.229 3.610 1.00 89.62 71 ALA A O 1
ATOM 514 N N . THR A 1 72 ? -2.333 -2.200 5.394 1.00 90.81 72 THR A N 1
ATOM 515 C CA . THR A 1 72 ? -3.422 -2.542 6.311 1.00 90.81 72 THR A CA 1
ATOM 516 C C . THR A 1 72 ? -3.997 -1.257 6.872 1.00 90.81 72 THR A C 1
ATOM 518 O O . THR A 1 72 ? -3.287 -0.474 7.497 1.00 90.81 72 THR A O 1
ATOM 521 N N . ALA A 1 73 ? -5.285 -1.052 6.641 1.00 89.19 73 ALA A N 1
ATOM 522 C CA . ALA A 1 73 ? -6.068 -0.000 7.254 1.00 89.19 73 ALA A CA 1
ATOM 523 C C . ALA A 1 73 ? -6.895 -0.592 8.396 1.00 89.19 73 ALA A C 1
ATOM 525 O O . ALA A 1 73 ? -7.332 -1.745 8.342 1.00 89.19 73 ALA A O 1
ATOM 526 N N . ARG A 1 74 ? -7.114 0.211 9.433 1.00 88.69 74 ARG A N 1
ATOM 527 C CA . ARG A 1 74 ? -8.058 -0.093 10.504 1.00 88.69 74 ARG A CA 1
ATOM 528 C C . ARG A 1 74 ? -8.985 1.096 10.657 1.00 88.69 74 ARG A C 1
ATOM 530 O O . ARG A 1 74 ? -8.508 2.223 10.746 1.00 88.69 74 ARG A O 1
ATOM 537 N N . GLU A 1 75 ? -10.276 0.822 10.689 1.00 84.31 75 GLU A N 1
ATOM 538 C CA . GLU A 1 75 ? -11.285 1.784 11.093 1.00 84.31 75 GLU A CA 1
ATOM 539 C C . GLU A 1 75 ? -10.969 2.230 12.521 1.00 84.31 75 GLU A C 1
ATOM 541 O O . GLU A 1 75 ? -10.679 1.419 13.412 1.00 84.31 75 GLU A O 1
ATOM 546 N N . THR A 1 76 ? -10.965 3.541 12.717 1.00 79.25 76 THR A N 1
ATOM 547 C CA . THR A 1 76 ? -10.809 4.140 14.038 1.00 79.25 76 THR A CA 1
ATOM 548 C C . THR A 1 76 ? -12.159 4.700 14.471 1.00 79.25 76 THR A C 1
ATOM 550 O O . THR A 1 76 ? -12.998 4.972 13.615 1.00 79.25 76 THR A O 1
ATOM 553 N N . PRO A 1 77 ? -12.396 4.934 15.773 1.00 74.25 77 PRO A N 1
ATOM 554 C CA . PRO A 1 77 ? -13.657 5.516 16.248 1.00 74.25 77 PRO A CA 1
ATOM 555 C C . PRO A 1 77 ? -14.028 6.871 15.615 1.00 74.25 77 PRO A C 1
ATOM 557 O O . PRO A 1 77 ? -15.121 7.372 15.853 1.00 74.25 77 PRO A O 1
ATOM 560 N N . GLN A 1 78 ? -13.108 7.486 14.869 1.00 65.94 78 GLN A N 1
ATOM 561 C CA . GLN A 1 78 ? -13.250 8.792 14.232 1.00 65.94 78 GLN A CA 1
ATOM 562 C C . GLN A 1 78 ? -13.705 8.713 12.762 1.00 65.94 78 GLN A C 1
ATOM 564 O O . GLN A 1 78 ? -13.954 9.768 12.180 1.00 65.94 78 GLN A O 1
ATOM 569 N N . GLY A 1 79 ? -13.878 7.503 12.205 1.00 55.00 79 GLY A N 1
ATOM 570 C CA . GLY A 1 79 ? -14.221 7.274 10.794 1.00 55.00 79 GLY A CA 1
ATOM 571 C C . GLY A 1 79 ? -12.989 7.166 9.912 1.00 55.00 79 GLY A C 1
ATOM 572 O O . GLY A 1 79 ? -12.292 8.189 9.745 1.00 55.00 79 GLY A O 1
#